Protein AF-A0A4P8H825-F1 (afdb_monomer_lite)

pLDDT: mean 88.29, std 13.0, range [45.0, 98.62]

Sequence (87 aa):
MLIDELEKNRRGWEEVADSLAQIAERCLRGGGTDWASTSADRFRDELADRVTELHRLRELALAVVDAYARHIPAVQDAELPADALVL

Foldseek 3Di:
DVLVVLVVVLVVLVVLLVVLVVVLVVLQVVLDDPDDDPVSVVSNVVSVVVSVVSNVVSVVSVVVSVVSVVCSVVVVVVPDPPVVPPD

Structure (mmCIF, N/CA/C/O backbone):
data_AF-A0A4P8H825-F1
#
_entry.id   AF-A0A4P8H825-F1
#
loop_
_atom_site.group_PD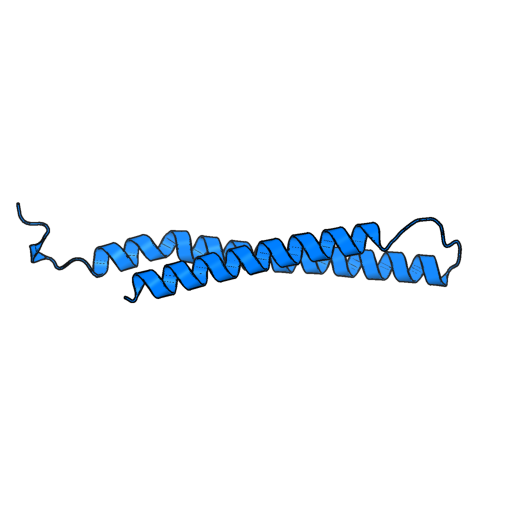B
_atom_site.id
_atom_site.type_symbol
_atom_site.label_atom_id
_atom_site.label_alt_id
_atom_site.label_comp_id
_atom_site.label_asym_id
_atom_site.label_entity_id
_atom_site.label_seq_id
_atom_site.pdbx_PDB_ins_code
_atom_site.Cartn_x
_atom_site.Cartn_y
_atom_site.Cartn_z
_atom_site.occupancy
_atom_site.B_iso_or_equiv
_atom_site.auth_seq_id
_atom_site.auth_comp_id
_atom_site.auth_asym_id
_atom_site.auth_atom_id
_atom_site.pdbx_PDB_model_num
ATOM 1 N N . MET A 1 1 ? -8.454 10.957 22.666 1.00 77.12 1 MET A N 1
ATOM 2 C CA . MET A 1 1 ? -9.195 9.766 23.140 1.00 77.12 1 MET A CA 1
ATOM 3 C C . MET A 1 1 ? -8.671 8.566 22.359 1.00 77.12 1 MET A C 1
ATOM 5 O O . MET A 1 1 ? -8.199 8.790 21.250 1.00 77.12 1 MET A O 1
ATOM 9 N N . LEU A 1 2 ? -8.692 7.338 22.891 1.00 87.94 2 LEU A N 1
ATOM 10 C CA . LEU A 1 2 ? -8.107 6.165 22.209 1.00 87.94 2 LEU A CA 1
ATOM 11 C C . LEU A 1 2 ? -8.682 5.973 20.793 1.00 87.94 2 LEU A C 1
ATOM 13 O O . LEU A 1 2 ? -7.928 5.773 19.844 1.00 87.94 2 LEU A O 1
ATOM 17 N N . ILE A 1 3 ? -9.999 6.134 20.628 1.00 91.12 3 ILE A N 1
ATOM 18 C CA . ILE A 1 3 ? -10.665 6.065 19.317 1.00 91.12 3 ILE A CA 1
ATOM 19 C C . ILE A 1 3 ? -10.105 7.088 18.318 1.00 91.12 3 ILE A C 1
ATOM 21 O O . ILE A 1 3 ? -9.843 6.731 17.171 1.00 91.12 3 ILE A O 1
ATOM 25 N N . ASP A 1 4 ? -9.840 8.328 18.742 1.00 91.94 4 ASP A N 1
ATOM 26 C CA . ASP A 1 4 ? -9.266 9.355 17.857 1.00 91.94 4 ASP A CA 1
ATOM 27 C C . ASP A 1 4 ? -7.881 8.948 17.339 1.00 91.94 4 ASP A C 1
ATOM 29 O O . ASP A 1 4 ? -7.527 9.242 16.195 1.00 91.94 4 ASP A O 1
ATOM 33 N N . GLU A 1 5 ? -7.082 8.285 18.181 1.00 93.81 5 GLU A N 1
ATOM 34 C CA . GLU A 1 5 ? -5.754 7.790 17.816 1.00 93.81 5 GLU A CA 1
ATOM 35 C C . GLU A 1 5 ? -5.849 6.629 16.826 1.00 93.81 5 GLU A C 1
ATOM 37 O O . GLU A 1 5 ? -5.119 6.613 15.835 1.00 93.81 5 GLU A O 1
ATOM 42 N N . LEU A 1 6 ? -6.782 5.696 17.037 1.00 94.31 6 LEU A N 1
ATOM 43 C CA . LEU A 1 6 ? -7.019 4.588 16.112 1.00 94.31 6 LEU A CA 1
ATOM 44 C C . LEU A 1 6 ? -7.520 5.088 14.748 1.00 94.31 6 LEU A C 1
ATOM 46 O O . LEU A 1 6 ? -7.002 4.666 13.715 1.00 94.31 6 LEU A O 1
ATOM 50 N N . GLU A 1 7 ? -8.453 6.042 14.725 1.00 95.50 7 GLU A N 1
ATOM 51 C CA . GLU A 1 7 ? -8.938 6.674 13.491 1.00 95.50 7 GLU A CA 1
ATOM 52 C C . GLU A 1 7 ? -7.852 7.498 12.789 1.00 95.50 7 GLU A C 1
ATOM 54 O O . GLU A 1 7 ? -7.750 7.517 11.559 1.00 95.50 7 GLU A O 1
ATOM 59 N N . LYS A 1 8 ? -6.990 8.179 13.553 1.00 97.12 8 LYS A N 1
ATOM 60 C CA . LYS A 1 8 ? -5.809 8.853 13.002 1.00 97.12 8 LYS A CA 1
ATOM 61 C C . LYS A 1 8 ? -4.852 7.850 12.360 1.00 97.12 8 LYS A C 1
ATOM 63 O O . LYS A 1 8 ? -4.382 8.106 11.254 1.00 97.12 8 LYS A O 1
ATOM 68 N N . ASN A 1 9 ? -4.594 6.719 13.010 1.00 96.12 9 ASN A N 1
ATOM 69 C CA . ASN A 1 9 ? -3.728 5.678 12.464 1.00 96.12 9 ASN A CA 1
ATOM 70 C C . ASN A 1 9 ? -4.326 5.058 11.197 1.00 96.12 9 ASN A C 1
ATOM 72 O O . ASN A 1 9 ? -3.600 4.894 10.219 1.00 96.12 9 ASN A O 1
ATOM 76 N N . ARG A 1 10 ? -5.638 4.781 1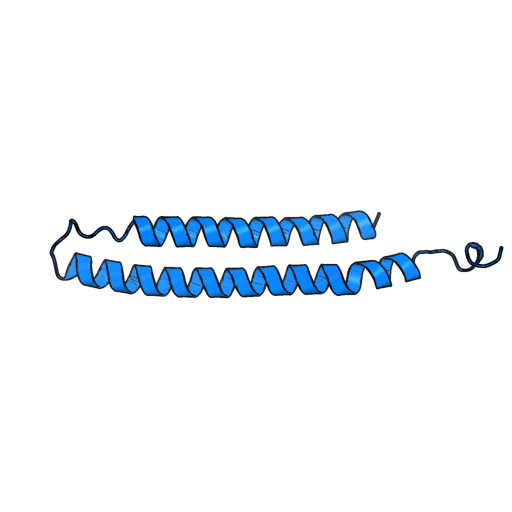1.176 1.00 97.62 10 ARG A N 1
ATOM 77 C CA . ARG A 1 10 ? -6.348 4.296 9.983 1.00 97.62 10 ARG A CA 1
ATOM 78 C C . ARG A 1 10 ? -6.147 5.238 8.793 1.00 97.62 10 ARG A C 1
ATOM 80 O O . ARG A 1 10 ? -5.682 4.790 7.751 1.00 97.62 10 ARG A O 1
ATOM 87 N N . ARG A 1 11 ? -6.407 6.539 8.973 1.00 98.06 11 ARG A N 1
ATOM 88 C CA . ARG A 1 11 ? -6.188 7.558 7.926 1.00 98.06 11 ARG A CA 1
ATOM 89 C C . ARG A 1 11 ? -4.729 7.647 7.481 1.00 98.06 11 ARG A C 1
ATOM 91 O O . ARG A 1 11 ? -4.462 7.755 6.293 1.00 98.06 11 ARG A O 1
ATOM 98 N N . GLY A 1 12 ? -3.778 7.540 8.410 1.00 98.25 12 GLY A N 1
ATOM 99 C CA . GLY A 1 12 ? -2.354 7.519 8.065 1.00 98.25 12 GLY A CA 1
ATOM 100 C C . GLY A 1 12 ? -1.983 6.355 7.138 1.00 98.25 12 GLY A C 1
ATOM 101 O O . GLY A 1 12 ? -1.200 6.530 6.209 1.00 98.25 12 GLY A O 1
ATOM 102 N N . TRP A 1 13 ? -2.578 5.175 7.334 1.00 98.31 13 TRP A N 1
ATOM 103 C CA . TRP A 1 13 ? -2.378 4.039 6.428 1.00 98.31 13 TRP A CA 1
ATOM 104 C C . TRP A 1 13 ? -3.065 4.220 5.067 1.00 98.31 13 TRP A C 1
ATOM 106 O O . TRP A 1 13 ? -2.510 3.778 4.060 1.00 98.31 13 TRP A O 1
ATOM 116 N N . GLU A 1 14 ? -4.207 4.912 5.008 1.00 98.31 14 GLU A N 1
ATOM 117 C CA . GLU A 1 14 ? -4.841 5.317 3.740 1.00 98.31 14 GLU A CA 1
ATOM 118 C C . GLU A 1 14 ? -3.919 6.254 2.945 1.00 98.31 14 GLU A C 1
ATOM 120 O O . GLU A 1 14 ? -3.630 5.999 1.777 1.00 98.31 14 GLU A O 1
ATOM 125 N N . GLU A 1 15 ? -3.353 7.272 3.599 1.00 98.44 15 GLU A N 1
ATOM 126 C CA . GLU A 1 15 ? -2.400 8.206 2.983 1.00 98.44 15 GLU A CA 1
ATOM 127 C C . GLU A 1 15 ? -1.135 7.496 2.463 1.00 98.44 15 GLU A C 1
ATOM 129 O O . GLU A 1 15 ? -0.611 7.833 1.394 1.00 98.44 15 GLU A O 1
ATOM 134 N N . VAL A 1 16 ? -0.646 6.482 3.187 1.00 98.25 16 VAL A N 1
ATOM 135 C CA . VAL A 1 16 ? 0.468 5.632 2.738 1.00 98.25 16 VAL A CA 1
ATOM 136 C C . VAL A 1 16 ? 0.078 4.832 1.492 1.00 98.25 16 VAL A C 1
ATOM 138 O O . VAL A 1 16 ? 0.843 4.810 0.525 1.00 98.25 16 VAL A O 1
ATOM 141 N N . ALA A 1 17 ? -1.101 4.205 1.477 1.00 98.06 17 ALA A N 1
ATOM 142 C CA . ALA A 1 17 ? -1.584 3.439 0.329 1.00 98.06 17 ALA A CA 1
ATOM 143 C C . ALA A 1 17 ? -1.726 4.315 -0.931 1.00 98.06 17 ALA A C 1
ATOM 145 O O . ALA A 1 17 ? -1.325 3.903 -2.027 1.00 98.06 17 ALA A O 1
ATOM 146 N N . ASP A 1 18 ? -2.234 5.537 -0.775 1.00 98.25 18 ASP A N 1
ATOM 147 C CA . ASP A 1 18 ? -2.358 6.508 -1.864 1.00 98.25 18 ASP A CA 1
ATOM 148 C C . ASP A 1 18 ? -0.994 7.000 -2.352 1.00 98.25 18 ASP A C 1
ATOM 150 O O . ASP A 1 18 ? -0.763 7.117 -3.559 1.00 98.25 18 ASP A O 1
ATOM 154 N N . SER A 1 19 ? -0.055 7.235 -1.435 1.00 98.19 19 SER A N 1
ATOM 155 C CA . SER A 1 19 ? 1.317 7.616 -1.782 1.00 98.19 19 SER A CA 1
ATOM 156 C C . SER A 1 19 ? 2.014 6.523 -2.596 1.00 98.19 19 SER A C 1
ATOM 158 O O . SER A 1 19 ? 2.638 6.812 -3.618 1.00 98.19 19 SER A O 1
ATOM 160 N N . LEU A 1 20 ? 1.867 5.257 -2.196 1.00 98.00 20 LEU A N 1
ATOM 161 C CA . LEU A 1 20 ? 2.417 4.109 -2.923 1.00 98.00 20 LEU A CA 1
ATOM 162 C C . LEU A 1 20 ? 1.831 3.996 -4.337 1.00 98.00 20 LEU A C 1
ATOM 164 O O . LEU A 1 20 ? 2.579 3.772 -5.290 1.00 98.00 20 LEU A O 1
ATOM 168 N N . ALA A 1 21 ? 0.523 4.230 -4.494 1.00 96.25 21 ALA A N 1
ATOM 169 C CA . ALA A 1 21 ? -0.129 4.269 -5.804 1.00 96.25 21 ALA A CA 1
ATOM 170 C C . ALA A 1 21 ? 0.460 5.366 -6.706 1.00 96.25 21 ALA A C 1
ATOM 172 O O . ALA A 1 21 ? 0.785 5.119 -7.868 1.00 96.25 21 ALA A O 1
ATOM 173 N N . GLN A 1 22 ? 0.646 6.572 -6.163 1.00 97.31 22 GLN A N 1
ATOM 174 C CA . GLN A 1 22 ? 1.214 7.701 -6.904 1.00 97.31 22 GLN A CA 1
ATOM 175 C C . GLN A 1 22 ? 2.664 7.450 -7.328 1.00 97.31 22 GLN A C 1
ATOM 177 O O . GLN A 1 22 ? 3.062 7.837 -8.429 1.00 97.31 22 GLN A O 1
ATOM 182 N N . ILE A 1 23 ? 3.467 6.808 -6.474 1.00 95.25 23 ILE A N 1
ATOM 183 C CA . ILE A 1 23 ? 4.852 6.455 -6.803 1.00 95.25 23 ILE A CA 1
ATOM 184 C C . ILE A 1 23 ? 4.878 5.405 -7.920 1.00 95.25 23 ILE A C 1
ATOM 186 O O . ILE A 1 23 ? 5.605 5.597 -8.893 1.00 95.25 23 ILE A O 1
ATOM 190 N N . ALA A 1 24 ? 4.057 4.353 -7.832 1.00 94.56 24 ALA A N 1
ATOM 191 C CA . ALA A 1 24 ? 3.960 3.323 -8.870 1.00 94.56 24 ALA A CA 1
ATOM 192 C C . ALA A 1 24 ? 3.594 3.925 -10.239 1.00 94.56 24 ALA A C 1
ATOM 194 O O . ALA A 1 24 ? 4.262 3.669 -11.240 1.00 94.56 24 ALA A O 1
ATOM 195 N N . GLU A 1 25 ? 2.606 4.819 -10.266 1.00 93.50 25 GLU A N 1
ATOM 196 C CA . GLU A 1 25 ? 2.187 5.545 -11.468 1.00 93.50 25 GLU A CA 1
ATOM 197 C C . GLU A 1 25 ? 3.317 6.418 -12.053 1.00 93.50 25 GLU A C 1
ATOM 199 O O . GLU A 1 25 ? 3.512 6.493 -13.268 1.00 93.50 25 GLU A O 1
ATOM 204 N N . ARG A 1 26 ? 4.111 7.075 -11.199 1.00 90.44 26 ARG A N 1
ATOM 205 C CA . ARG A 1 26 ? 5.283 7.844 -11.648 1.00 90.44 26 ARG A CA 1
ATOM 206 C C . ARG A 1 26 ? 6.370 6.945 -12.231 1.00 90.44 26 ARG A C 1
ATOM 208 O O . ARG A 1 26 ? 6.997 7.340 -13.211 1.00 90.44 26 ARG A O 1
ATOM 215 N N . CYS A 1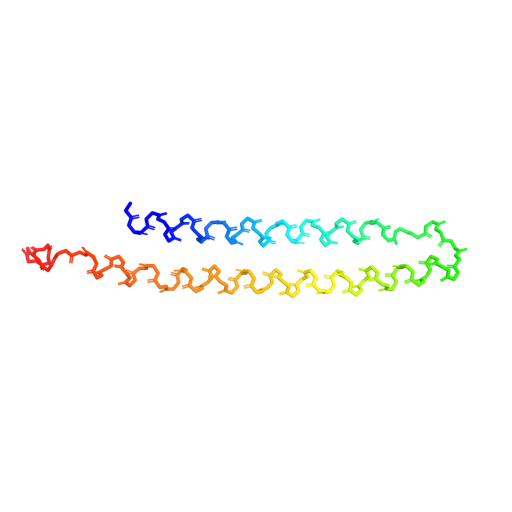 27 ? 6.591 5.765 -11.655 1.00 89.19 27 CYS A N 1
ATOM 216 C CA . CYS A 1 27 ? 7.532 4.780 -12.182 1.00 89.19 27 CYS A CA 1
ATOM 217 C C . CYS A 1 27 ? 7.093 4.277 -13.566 1.00 89.19 27 CYS A C 1
ATOM 219 O O . CYS A 1 27 ? 7.904 4.285 -14.485 1.00 89.19 27 CYS A O 1
ATOM 221 N N . LEU A 1 28 ? 5.810 3.954 -13.760 1.00 87.25 28 LEU A N 1
ATOM 222 C CA . LEU A 1 28 ? 5.275 3.572 -15.075 1.00 87.25 28 LEU A CA 1
ATOM 223 C C . LEU A 1 28 ? 5.510 4.660 -16.132 1.00 87.25 28 LEU A C 1
ATOM 225 O O . LEU A 1 28 ? 5.976 4.369 -17.232 1.00 87.25 28 LEU A O 1
ATOM 229 N N . ARG A 1 29 ? 5.267 5.928 -15.778 1.00 86.56 29 ARG A N 1
ATOM 230 C CA . ARG A 1 29 ? 5.533 7.071 -16.668 1.00 86.56 29 ARG A CA 1
ATOM 231 C C . ARG A 1 29 ? 7.024 7.305 -16.935 1.00 86.56 29 ARG A C 1
ATOM 233 O O . ARG A 1 29 ? 7.383 7.753 -18.019 1.00 86.56 29 ARG A O 1
ATOM 240 N N . GLY A 1 30 ? 7.887 7.016 -15.962 1.00 78.06 30 GLY A N 1
ATOM 241 C CA . GLY A 1 30 ? 9.342 7.156 -16.077 1.00 78.06 30 GLY A CA 1
ATOM 242 C C . GLY A 1 30 ? 10.004 6.132 -17.007 1.00 78.06 30 GLY A C 1
ATOM 243 O O . GLY A 1 30 ? 11.112 6.375 -17.476 1.00 78.06 30 GLY A O 1
ATOM 244 N N . GLY A 1 31 ? 9.328 5.021 -17.313 1.00 69.06 31 GLY A N 1
ATOM 245 C CA . GLY A 1 31 ? 9.792 3.974 -18.231 1.00 69.06 31 GLY A CA 1
ATOM 246 C C . GLY A 1 31 ? 9.559 4.263 -19.720 1.00 69.06 31 GLY A C 1
ATOM 247 O O . GLY A 1 31 ? 9.339 3.323 -20.483 1.00 69.06 31 GLY A O 1
ATOM 248 N N . GLY A 1 32 ? 9.551 5.536 -20.129 1.00 69.38 32 GLY A N 1
ATOM 249 C CA . GLY A 1 32 ? 9.215 5.979 -21.487 1.00 69.38 32 GLY A CA 1
ATOM 250 C C . GLY A 1 32 ? 10.016 5.293 -22.607 1.00 69.38 32 GLY A C 1
ATOM 251 O O . GLY A 1 32 ? 11.151 4.860 -22.421 1.00 69.38 32 GLY A O 1
ATOM 252 N N . THR A 1 33 ? 9.416 5.197 -23.797 1.00 65.25 33 THR A N 1
ATOM 253 C CA . THR A 1 33 ? 9.912 4.389 -24.930 1.00 65.25 33 THR A CA 1
ATOM 254 C C . THR A 1 33 ? 10.957 5.073 -25.815 1.00 65.25 33 THR A C 1
ATOM 256 O O . THR A 1 33 ? 11.380 4.492 -26.811 1.00 65.25 33 THR A O 1
ATOM 259 N N . ASP A 1 34 ? 11.387 6.287 -25.474 1.00 74.38 34 ASP A N 1
ATOM 260 C CA . ASP A 1 34 ? 12.270 7.090 -26.335 1.00 74.38 34 ASP A CA 1
ATOM 261 C C . ASP A 1 34 ? 13.748 6.667 -26.263 1.00 74.38 34 ASP A C 1
ATOM 263 O O . ASP A 1 34 ? 14.571 7.105 -27.070 1.00 74.38 34 ASP A O 1
ATOM 267 N N . TRP A 1 35 ? 14.111 5.795 -25.317 1.00 77.38 35 TRP A N 1
ATOM 268 C CA . TRP A 1 35 ? 15.474 5.287 -25.167 1.00 77.38 35 TRP A CA 1
ATOM 269 C C . TRP A 1 35 ? 15.601 3.871 -25.734 1.00 77.38 35 TRP A C 1
ATOM 271 O O . TRP A 1 35 ? 15.123 2.908 -25.141 1.00 77.38 35 TRP A O 1
ATOM 281 N N . ALA A 1 36 ? 16.311 3.726 -26.855 1.00 78.44 36 ALA A N 1
ATOM 282 C CA . ALA A 1 36 ? 16.608 2.428 -27.460 1.00 78.44 36 ALA A CA 1
ATOM 283 C C . ALA A 1 36 ? 18.044 1.988 -27.127 1.00 78.44 36 ALA A C 1
ATOM 285 O O . ALA A 1 36 ? 18.997 2.321 -27.832 1.00 78.44 36 ALA A O 1
ATOM 286 N N . SER A 1 37 ? 18.213 1.258 -26.023 1.00 86.06 37 SER A N 1
ATOM 287 C CA . SER A 1 37 ? 19.475 0.592 -25.673 1.00 86.06 37 SER A CA 1
ATOM 288 C C . SER A 1 37 ? 19.219 -0.589 -24.740 1.00 86.06 37 SER A C 1
ATOM 290 O O . SER A 1 37 ? 18.280 -0.552 -23.952 1.00 86.06 37 SER A O 1
ATOM 292 N N . THR A 1 38 ? 20.106 -1.587 -24.728 1.00 87.25 38 THR A N 1
ATOM 293 C CA . THR A 1 38 ? 20.020 -2.712 -23.777 1.00 87.25 38 THR A CA 1
ATOM 294 C C . THR A 1 38 ? 19.992 -2.248 -22.315 1.00 87.25 38 THR A C 1
ATOM 296 O O . THR A 1 38 ? 19.355 -2.872 -21.471 1.00 87.25 38 THR A O 1
ATOM 299 N N . SER A 1 39 ? 20.666 -1.139 -21.997 1.00 88.38 39 SER A N 1
ATOM 300 C CA . SER A 1 39 ? 20.616 -0.539 -20.659 1.00 88.38 39 SER A CA 1
ATOM 301 C C . SER A 1 39 ? 19.249 0.073 -20.353 1.00 88.38 39 SER A C 1
ATOM 303 O O . SER A 1 39 ? 18.775 -0.050 -19.229 1.00 88.38 39 SER A O 1
ATOM 305 N N . ALA A 1 40 ? 18.607 0.698 -21.343 1.00 88.00 40 ALA A N 1
ATOM 306 C CA . ALA A 1 40 ? 17.247 1.209 -21.208 1.00 88.00 40 ALA A CA 1
ATOM 307 C C . ALA A 1 40 ? 16.228 0.070 -21.064 1.00 88.00 40 ALA A C 1
ATOM 309 O O . ALA A 1 40 ? 15.302 0.191 -20.270 1.00 88.00 40 ALA A O 1
ATOM 310 N N . ASP A 1 41 ? 16.418 -1.048 -21.768 1.00 88.00 41 ASP A N 1
ATOM 311 C CA . ASP A 1 41 ? 15.584 -2.247 -21.622 1.00 88.00 41 ASP A CA 1
ATOM 312 C C . ASP A 1 41 ? 15.687 -2.812 -20.201 1.00 88.00 41 ASP A C 1
ATOM 314 O O . ASP A 1 41 ? 14.679 -2.921 -19.509 1.00 88.00 41 ASP A O 1
ATOM 318 N N . ARG A 1 42 ? 16.914 -3.044 -19.711 1.00 90.81 42 ARG A N 1
ATOM 319 C CA . ARG A 1 42 ? 17.145 -3.540 -18.344 1.00 90.81 42 ARG A CA 1
ATOM 320 C C . ARG A 1 42 ? 16.570 -2.603 -17.281 1.00 90.81 42 ARG A C 1
ATOM 322 O O . ARG A 1 42 ? 16.009 -3.068 -16.296 1.00 90.81 42 ARG A O 1
ATOM 329 N N . PHE A 1 43 ? 16.718 -1.293 -17.472 1.00 89.88 43 PHE A N 1
ATOM 330 C CA . PHE A 1 43 ? 16.146 -0.306 -16.561 1.00 89.88 43 PHE A CA 1
ATOM 331 C C . PHE A 1 43 ? 14.615 -0.371 -16.539 1.00 89.88 43 PHE A C 1
ATOM 333 O O . PHE A 1 43 ? 14.027 -0.298 -15.465 1.00 89.88 43 PHE A O 1
ATOM 340 N N . ARG A 1 44 ? 13.961 -0.537 -17.697 1.00 89.19 44 ARG A N 1
ATOM 341 C CA . ARG A 1 44 ? 12.500 -0.683 -17.774 1.00 89.19 44 ARG A CA 1
ATOM 342 C C . ARG A 1 44 ? 12.014 -1.962 -17.096 1.00 89.19 44 ARG A C 1
ATOM 344 O O . ARG A 1 44 ? 11.022 -1.894 -16.375 1.00 89.19 44 ARG A O 1
ATOM 351 N N . ASP A 1 45 ? 12.726 -3.073 -17.266 1.00 91.62 45 ASP A N 1
ATOM 352 C CA . ASP A 1 45 ? 12.410 -4.333 -16.581 1.00 91.62 45 ASP A CA 1
ATOM 353 C C . ASP A 1 45 ? 12.519 -4.175 -15.056 1.00 91.62 45 ASP A C 1
ATOM 355 O O . ASP A 1 45 ? 11.577 -4.477 -14.324 1.00 91.62 45 ASP A O 1
ATOM 359 N N . GLU A 1 46 ? 13.623 -3.603 -14.565 1.00 93.00 46 GLU A N 1
ATOM 360 C CA . GLU A 1 46 ? 13.802 -3.357 -13.130 1.00 93.00 46 GLU A CA 1
ATOM 361 C C . GLU A 1 46 ? 12.741 -2.388 -12.582 1.00 93.00 46 GLU A C 1
ATOM 363 O O . GLU A 1 46 ? 12.224 -2.579 -11.478 1.00 93.00 46 GLU A O 1
ATOM 368 N N . LEU A 1 47 ? 12.367 -1.366 -13.357 1.00 92.62 47 LEU A N 1
ATOM 369 C CA . LEU A 1 47 ? 11.323 -0.415 -12.986 1.00 92.62 47 LEU A CA 1
ATOM 370 C C . LEU A 1 47 ? 9.942 -1.083 -12.912 1.00 92.62 47 LEU A C 1
ATOM 372 O O . LEU A 1 47 ? 9.178 -0.777 -11.996 1.00 92.62 47 LEU A O 1
ATOM 376 N N . ALA A 1 48 ? 9.636 -2.024 -13.809 1.00 91.94 48 ALA A N 1
ATOM 377 C CA . ALA A 1 48 ? 8.411 -2.822 -13.763 1.00 91.94 48 ALA A CA 1
ATOM 378 C C . ALA A 1 48 ? 8.364 -3.742 -12.528 1.00 91.94 48 ALA A C 1
ATOM 380 O O . ALA A 1 48 ? 7.328 -3.833 -11.857 1.00 91.94 48 ALA A O 1
ATOM 381 N N . ASP A 1 49 ? 9.495 -4.349 -12.158 1.00 95.81 49 ASP A N 1
ATOM 382 C CA . ASP A 1 49 ? 9.612 -5.125 -10.918 1.00 95.81 49 ASP A CA 1
ATOM 383 C C . ASP A 1 49 ? 9.367 -4.243 -9.684 1.00 95.81 49 ASP A C 1
ATOM 385 O O . ASP A 1 49 ? 8.635 -4.629 -8.767 1.00 95.81 49 ASP A O 1
ATOM 389 N N . ARG A 1 50 ? 9.924 -3.022 -9.662 1.00 95.56 50 ARG A N 1
ATOM 390 C CA . ARG A 1 50 ? 9.680 -2.066 -8.569 1.00 95.56 50 ARG A CA 1
ATOM 391 C C . ARG A 1 50 ? 8.218 -1.628 -8.496 1.00 95.56 50 ARG A C 1
ATOM 393 O O . ARG A 1 50 ? 7.687 -1.526 -7.394 1.00 95.56 50 ARG A O 1
ATOM 400 N N . VAL A 1 51 ? 7.555 -1.395 -9.631 1.00 96.38 51 VAL A N 1
ATOM 401 C CA . VAL A 1 51 ? 6.114 -1.074 -9.682 1.00 96.38 51 VAL A CA 1
ATOM 402 C C . VAL A 1 51 ? 5.282 -2.203 -9.081 1.00 96.38 51 VAL A C 1
ATOM 404 O O . VAL A 1 51 ? 4.400 -1.948 -8.262 1.00 96.38 51 VAL A O 1
ATOM 407 N N . THR A 1 52 ? 5.597 -3.451 -9.429 1.00 97.00 52 THR A N 1
ATOM 408 C CA . THR A 1 52 ? 4.930 -4.630 -8.861 1.00 97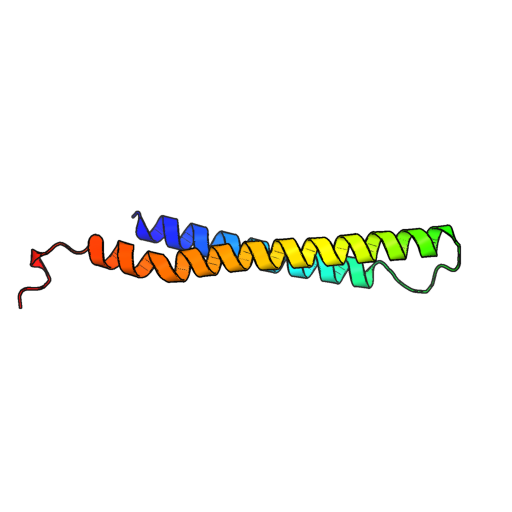.00 52 THR A CA 1
ATOM 409 C C . THR A 1 52 ? 5.064 -4.660 -7.338 1.00 97.00 52 THR A C 1
ATOM 411 O O . THR A 1 52 ? 4.084 -4.892 -6.630 1.00 97.00 52 THR A O 1
ATOM 414 N N . GLU A 1 53 ? 6.254 -4.371 -6.813 1.00 98.12 53 GLU A N 1
ATOM 415 C CA . GLU A 1 53 ? 6.486 -4.344 -5.368 1.00 98.12 53 GLU A CA 1
ATOM 416 C C . GLU A 1 53 ? 5.749 -3.191 -4.669 1.00 98.12 53 GLU A C 1
ATOM 418 O O . GLU A 1 53 ? 5.163 -3.380 -3.604 1.00 98.12 53 GLU A O 1
ATOM 423 N N . LEU A 1 54 ? 5.689 -2.010 -5.289 1.00 98.06 54 LEU A N 1
ATOM 424 C CA . LEU A 1 54 ? 4.904 -0.883 -4.778 1.00 98.06 54 LEU A CA 1
ATOM 425 C C . LEU A 1 54 ? 3.407 -1.214 -4.700 1.00 98.06 54 LEU A C 1
ATOM 427 O O . LEU A 1 54 ? 2.749 -0.842 -3.728 1.00 98.06 54 LEU A O 1
ATOM 431 N N . HIS A 1 55 ? 2.872 -1.950 -5.679 1.00 97.38 55 HIS A N 1
ATOM 432 C CA . HIS A 1 55 ? 1.490 -2.429 -5.628 1.00 97.38 55 HIS A CA 1
ATOM 433 C C . HIS A 1 55 ? 1.256 -3.412 -4.477 1.00 97.38 55 HIS A C 1
ATOM 435 O O . HIS A 1 55 ? 0.270 -3.256 -3.759 1.00 97.38 55 HIS A O 1
ATOM 441 N N . ARG A 1 56 ? 2.179 -4.350 -4.226 1.00 98.19 56 ARG A N 1
ATOM 442 C CA . ARG A 1 56 ? 2.085 -5.259 -3.068 1.00 98.19 56 ARG A CA 1
ATOM 443 C C . ARG A 1 56 ? 2.101 -4.511 -1.738 1.00 98.19 56 ARG A C 1
ATOM 445 O O . ARG A 1 56 ? 1.300 -4.799 -0.853 1.00 98.19 56 ARG A O 1
ATOM 452 N N . LEU A 1 57 ? 2.985 -3.523 -1.592 1.00 98.38 57 LEU A N 1
ATOM 453 C CA . LEU A 1 57 ? 3.037 -2.690 -0.388 1.00 98.38 57 LEU A CA 1
ATOM 454 C C . LEU A 1 57 ? 1.745 -1.890 -0.197 1.00 98.38 57 LEU A C 1
ATOM 456 O O . LEU A 1 57 ? 1.280 -1.733 0.931 1.00 98.38 57 LEU A O 1
ATOM 460 N N . ARG A 1 58 ? 1.140 -1.412 -1.291 1.00 98.12 58 ARG A N 1
ATOM 461 C CA . ARG A 1 58 ? -0.156 -0.729 -1.246 1.00 98.12 58 ARG A CA 1
ATOM 462 C C . ARG A 1 58 ? -1.260 -1.664 -0.762 1.00 98.12 58 ARG A C 1
ATOM 464 O O . ARG A 1 58 ? -2.049 -1.263 0.085 1.00 98.12 58 ARG A O 1
ATOM 471 N N . GLU A 1 59 ? -1.318 -2.890 -1.275 1.00 98.38 59 GLU A N 1
ATOM 472 C CA . GLU A 1 59 ? -2.287 -3.896 -0.819 1.00 98.38 59 GLU A CA 1
ATOM 473 C C . GLU A 1 59 ? -2.120 -4.202 0.672 1.00 98.38 59 GLU A C 1
ATOM 475 O O . GLU A 1 59 ? -3.107 -4.268 1.401 1.00 98.38 59 GLU A O 1
ATOM 480 N N . LEU A 1 60 ? -0.877 -4.303 1.153 1.00 98.62 60 LEU A N 1
ATOM 481 C CA . LEU A 1 60 ? -0.603 -4.481 2.576 1.00 98.62 60 LEU A CA 1
ATOM 482 C C . LEU A 1 60 ? -1.076 -3.281 3.411 1.00 98.62 60 LEU A C 1
ATOM 484 O O . LEU A 1 60 ? -1.694 -3.475 4.455 1.00 98.62 60 LEU A O 1
ATOM 488 N N . ALA A 1 61 ? -0.825 -2.050 2.956 1.00 98.12 61 ALA A N 1
ATOM 489 C CA . ALA A 1 61 ? -1.298 -0.846 3.636 1.00 98.12 61 ALA A CA 1
ATOM 490 C C . ALA A 1 61 ? -2.835 -0.812 3.724 1.00 98.12 61 ALA A C 1
ATOM 492 O O . ALA A 1 61 ? -3.380 -0.556 4.796 1.00 98.12 61 ALA A O 1
ATOM 493 N N . LEU A 1 62 ? -3.536 -1.157 2.639 1.00 98.19 62 LEU A N 1
ATOM 494 C CA . LEU A 1 62 ? -4.999 -1.263 2.630 1.00 98.19 62 LEU A CA 1
ATOM 495 C C . LEU A 1 62 ? -5.509 -2.368 3.565 1.00 98.19 62 LEU A C 1
ATOM 497 O O . LEU A 1 62 ? -6.473 -2.152 4.290 1.00 98.19 62 LEU A O 1
ATOM 501 N N . ALA A 1 63 ? -4.827 -3.512 3.642 1.00 98.44 63 ALA A N 1
ATOM 502 C CA . ALA A 1 63 ? -5.189 -4.565 4.591 1.00 98.44 63 ALA A CA 1
ATOM 503 C C . ALA A 1 63 ? -5.088 -4.096 6.057 1.00 98.44 63 ALA A C 1
ATOM 505 O O . ALA A 1 63 ? -5.876 -4.520 6.907 1.00 98.44 63 ALA A O 1
ATOM 506 N N . VAL A 1 64 ? -4.141 -3.201 6.363 1.00 98.06 64 VAL A N 1
ATOM 507 C CA . VAL A 1 64 ? -4.051 -2.560 7.682 1.00 98.06 64 VAL A CA 1
ATOM 508 C C . VAL A 1 64 ? -5.224 -1.600 7.905 1.00 98.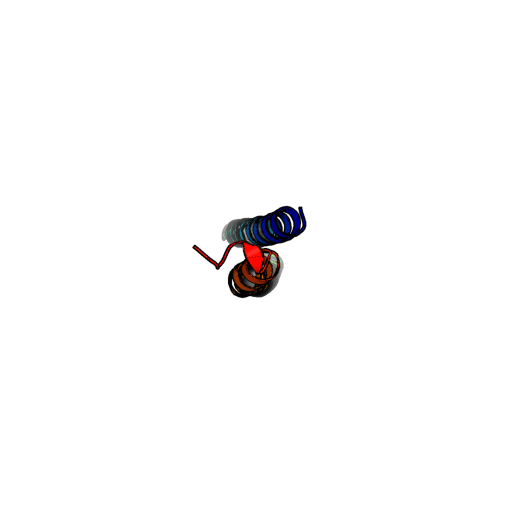06 64 VAL A C 1
ATOM 510 O O . VAL A 1 64 ? -5.837 -1.649 8.972 1.00 98.06 64 VAL A O 1
ATOM 513 N N . VAL A 1 65 ? -5.589 -0.779 6.912 1.00 97.81 65 VAL A N 1
ATOM 514 C CA . VAL A 1 65 ? -6.788 0.085 6.966 1.00 97.81 65 VAL A CA 1
ATOM 515 C C . VAL A 1 65 ? -8.042 -0.742 7.252 1.00 97.81 65 VAL A C 1
ATOM 517 O O . VAL A 1 65 ? -8.797 -0.411 8.168 1.00 97.81 65 VAL A O 1
ATOM 520 N N . ASP A 1 66 ? -8.222 -1.855 6.542 1.00 97.62 66 ASP A N 1
ATOM 521 C CA . ASP A 1 66 ? -9.350 -2.771 6.726 1.00 97.62 66 ASP A CA 1
ATOM 522 C C . ASP A 1 66 ? -9.358 -3.408 8.120 1.00 97.62 66 ASP A C 1
ATOM 524 O O . ASP A 1 66 ? -10.419 -3.646 8.702 1.00 97.62 66 ASP A O 1
ATOM 528 N N . ALA A 1 67 ? -8.188 -3.703 8.692 1.00 97.12 67 ALA A N 1
ATOM 529 C CA . ALA A 1 67 ? -8.095 -4.185 10.067 1.00 97.12 67 ALA A CA 1
ATOM 530 C C . ALA A 1 67 ? -8.570 -3.118 11.065 1.00 97.12 67 ALA A C 1
ATOM 532 O O . ALA A 1 67 ? -9.392 -3.423 11.929 1.00 97.12 67 ALA A O 1
ATOM 533 N N . TYR A 1 68 ? -8.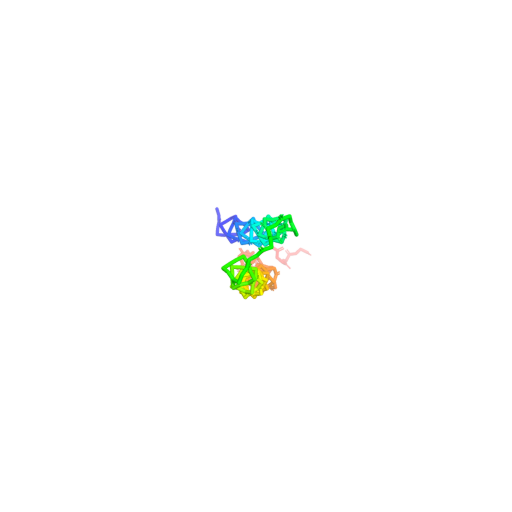126 -1.867 10.916 1.00 96.19 68 TYR A N 1
ATOM 534 C CA . TYR A 1 68 ? -8.625 -0.762 11.737 1.00 96.19 68 TYR A CA 1
ATOM 535 C C . TYR A 1 68 ? -10.139 -0.583 11.579 1.00 96.19 68 TYR A C 1
ATOM 537 O O . TYR A 1 68 ? -10.853 -0.571 12.578 1.00 96.19 68 TYR A O 1
ATOM 545 N N . ALA A 1 69 ? -10.648 -0.525 10.347 1.00 94.62 69 ALA A N 1
ATOM 546 C CA . ALA A 1 69 ? -12.073 -0.340 10.077 1.00 94.62 69 ALA A CA 1
ATOM 547 C C . ALA A 1 69 ? -12.946 -1.449 10.693 1.00 94.62 69 ALA A C 1
ATOM 549 O O . ALA A 1 69 ? -14.036 -1.175 11.192 1.00 94.62 69 ALA A O 1
ATOM 550 N N . ARG A 1 70 ? -12.460 -2.699 10.709 1.00 95.06 70 ARG A N 1
ATOM 551 C CA . ARG A 1 70 ? -13.174 -3.829 11.325 1.00 95.06 70 ARG A CA 1
ATOM 552 C C . ARG A 1 70 ? -13.174 -3.803 12.851 1.00 95.06 70 ARG A C 1
ATOM 554 O O . ARG A 1 70 ? -14.115 -4.318 13.449 1.00 95.06 70 ARG A O 1
ATOM 561 N N . HIS A 1 71 ? -12.129 -3.271 13.481 1.00 93.44 71 HIS A N 1
ATOM 562 C CA . HIS A 1 71 ? -11.932 -3.410 14.927 1.00 93.44 71 HIS A CA 1
ATOM 563 C C . HIS A 1 71 ? -12.208 -2.135 15.731 1.00 93.44 71 HIS A C 1
ATOM 565 O O . HIS A 1 71 ? -12.576 -2.256 16.896 1.00 93.44 71 HIS A O 1
ATOM 571 N N . ILE A 1 72 ? -12.112 -0.940 15.137 1.00 92.56 72 ILE A N 1
ATOM 572 C CA . ILE A 1 72 ? -12.439 0.323 15.821 1.00 92.56 72 ILE A CA 1
ATOM 573 C C . ILE A 1 72 ? -13.864 0.324 16.408 1.00 92.56 72 ILE A C 1
ATOM 575 O O . ILE A 1 72 ? -13.983 0.671 17.582 1.00 92.56 72 ILE A O 1
ATOM 579 N N . PRO A 1 73 ? -14.925 -0.118 15.696 1.00 90.88 73 PRO A N 1
ATOM 580 C CA . PRO A 1 73 ? -16.276 -0.134 16.263 1.00 90.88 73 PRO A CA 1
ATOM 581 C C . PRO A 1 73 ? -16.381 -0.990 17.530 1.00 90.88 73 PRO A C 1
ATOM 583 O O . PRO A 1 73 ? -16.962 -0.564 18.519 1.00 90.88 73 PRO A O 1
ATOM 586 N N . ALA A 1 74 ? -15.732 -2.159 17.543 1.00 88.38 74 ALA A N 1
ATOM 587 C CA . ALA A 1 74 ? -15.725 -3.038 18.711 1.00 88.38 74 ALA A CA 1
ATOM 588 C C . ALA A 1 74 ? -14.996 -2.413 19.915 1.00 88.38 74 ALA A C 1
ATOM 590 O O . ALA A 1 74 ? -15.386 -2.643 21.057 1.00 88.38 74 ALA A O 1
ATOM 591 N N . VAL A 1 75 ? -13.946 -1.621 19.670 1.00 86.88 75 VAL A N 1
ATOM 592 C CA . VAL A 1 75 ? -13.263 -0.858 20.728 1.00 86.88 75 VAL A CA 1
ATOM 593 C C . VAL A 1 75 ? -14.160 0.274 21.230 1.00 86.88 75 VAL A C 1
ATOM 595 O O . VAL A 1 75 ? -14.256 0.474 22.435 1.00 86.88 75 VAL A O 1
ATOM 598 N N . GLN A 1 76 ? -14.859 0.970 20.332 1.00 85.88 76 GLN A N 1
ATOM 599 C CA . GLN A 1 76 ? -15.780 2.051 20.687 1.00 85.88 76 GLN A CA 1
ATOM 600 C C . GLN A 1 76 ? -16.956 1.549 21.535 1.00 85.88 76 GLN A C 1
ATOM 602 O O . GLN A 1 76 ? -17.289 2.172 22.541 1.00 85.88 76 GLN A O 1
ATOM 607 N N . ASP A 1 77 ? -17.542 0.406 21.174 1.00 83.69 77 ASP A N 1
ATOM 608 C CA . ASP A 1 77 ? -18.632 -0.217 21.932 1.00 83.69 77 ASP A CA 1
ATOM 609 C C . ASP A 1 77 ? -18.175 -0.679 23.324 1.00 83.69 77 ASP A C 1
ATOM 611 O O . ASP A 1 77 ? -18.937 -0.600 24.286 1.00 83.69 77 ASP A O 1
ATOM 615 N N . ALA A 1 78 ? -16.922 -1.128 23.456 1.00 80.44 78 ALA A N 1
ATOM 616 C CA . ALA A 1 78 ? -16.336 -1.515 24.738 1.00 80.44 78 ALA A CA 1
ATOM 617 C C . ALA A 1 78 ? -15.988 -0.315 25.642 1.00 80.44 78 ALA A C 1
ATOM 619 O O . ALA A 1 78 ? -15.879 -0.482 26.857 1.00 80.44 78 ALA A O 1
ATOM 620 N N . GLU A 1 79 ? -15.804 0.879 25.072 1.00 71.62 79 GLU A N 1
ATOM 621 C CA . GLU A 1 79 ? -15.562 2.118 25.822 1.00 71.62 79 GLU A CA 1
ATOM 622 C C . GLU A 1 79 ? -16.853 2.802 26.307 1.00 71.62 79 GLU A C 1
ATOM 624 O O . GLU A 1 79 ? -16.785 3.693 27.159 1.00 71.62 79 GLU A O 1
ATOM 629 N N . LEU A 1 80 ? -18.032 2.390 25.823 1.00 62.22 80 LEU A N 1
ATOM 630 C CA . LEU A 1 80 ? -19.303 2.880 26.355 1.00 62.22 80 LEU A CA 1
ATOM 631 C C . LEU A 1 80 ? -19.510 2.335 27.782 1.00 62.22 80 LEU A C 1
ATOM 633 O O . LEU A 1 80 ? -19.502 1.117 27.980 1.00 62.22 80 LEU A O 1
ATOM 637 N N . PRO A 1 81 ? -19.723 3.193 28.799 1.00 58.62 81 PRO A N 1
ATOM 638 C CA . PRO A 1 81 ? -20.061 2.715 30.132 1.00 58.62 81 PRO A CA 1
ATOM 639 C C . PRO A 1 81 ? -21.368 1.916 30.061 1.00 58.62 81 PRO A C 1
ATOM 641 O O . PRO A 1 81 ? -22.338 2.362 29.443 1.00 58.62 81 PRO A O 1
ATOM 644 N N . ALA A 1 82 ? -21.398 0.746 30.710 1.00 57.88 82 ALA A N 1
ATOM 645 C CA . ALA A 1 82 ? -22.562 -0.150 30.762 1.00 57.88 82 ALA A CA 1
ATOM 646 C C . ALA A 1 82 ? -23.858 0.572 31.196 1.00 57.88 82 ALA A C 1
ATOM 648 O O . ALA A 1 82 ? -24.963 0.179 30.827 1.00 57.88 82 ALA A O 1
ATOM 649 N N . ASP A 1 83 ? -23.701 1.673 31.923 1.00 55.09 83 ASP A N 1
ATOM 650 C CA . ASP A 1 83 ? -24.744 2.534 32.466 1.00 55.09 83 ASP A CA 1
ATOM 651 C C . ASP A 1 83 ? -25.512 3.324 31.383 1.00 55.09 83 ASP A C 1
ATOM 653 O O . ASP A 1 83 ? -26.610 3.809 31.643 1.00 55.09 83 ASP A O 1
ATOM 657 N N . ALA A 1 84 ? -24.971 3.452 30.163 1.00 55.09 84 ALA A N 1
ATOM 658 C CA . ALA A 1 84 ? -25.619 4.146 29.043 1.00 55.09 84 ALA A CA 1
ATOM 659 C C . ALA A 1 84 ? -26.612 3.264 28.256 1.00 55.09 84 ALA A C 1
ATOM 661 O O . ALA A 1 84 ? -27.366 3.778 27.432 1.00 55.09 84 ALA A O 1
ATOM 662 N N . LEU A 1 85 ? -26.626 1.949 28.506 1.00 56.81 85 LEU A N 1
ATOM 663 C CA . LEU A 1 85 ? -27.489 0.977 27.818 1.00 56.81 85 LEU A CA 1
ATOM 664 C C . LEU A 1 85 ? -28.792 0.666 28.579 1.00 56.81 85 LEU A C 1
ATOM 666 O O . LEU A 1 85 ? -29.543 -0.219 28.170 1.00 56.81 85 LEU A O 1
ATOM 670 N N . VAL A 1 86 ? -29.076 1.386 29.670 1.00 52.19 86 VAL A N 1
ATOM 671 C CA . VAL A 1 86 ? -30.322 1.264 30.443 1.00 52.19 86 VAL A CA 1
ATOM 672 C C . VAL A 1 86 ? -31.128 2.559 30.326 1.00 52.19 86 VAL A C 1
ATOM 674 O O . VAL A 1 86 ? -31.068 3.415 31.206 1.00 52.19 86 VAL A O 1
ATOM 677 N N . LEU A 1 87 ? -31.892 2.695 29.239 1.00 45.00 87 LEU A N 1
ATOM 678 C CA . LEU A 1 87 ? -33.055 3.586 29.141 1.00 45.00 87 LEU A CA 1
ATOM 679 C C . LEU A 1 87 ? -34.186 2.880 28.391 1.00 45.00 87 LEU A C 1
ATOM 681 O O . LEU A 1 87 ? -33.934 2.406 27.261 1.00 45.00 87 LEU A O 1
#

Radius of gyration: 21.02 Å; chains: 1; bounding box: 54×15×60 Å

Secondary structure (DSSP, 8-state):
-HHHHHHHHHHHHHHHHHHHHHHHHHHHHHT-TT--SHHHHHHHHHHHHHHHHHHHHHHHHHHHHHHHHHHHHHHHHHHS-GGGG--